Protein AF-A0A2R5GHB7-F1 (afdb_monomer)

Solvent-accessible surface area (backbone atoms only — not comparable to full-atom values): 4695 Å² total; per-residue (Å²): 136,70,80,80,83,90,58,93,49,95,90,39,50,72,42,48,52,51,35,49,49,46,40,69,79,26,74,71,47,45,82,76,50,76,45,49,66,45,47,50,53,37,48,50,43,52,50,53,52,50,51,53,52,51,51,56,50,51,51,52,49,52,52,52,49,50,55,49,50,53,48,55,52,49,56,52,52,62,77,72,109

Sequence (81 aa):
MHPPLDRPHPYCQDVIDALRKCHEDNPYMKFLGSCNEPKAALDQCFRAEKEVMRKANAERARESRRRAEERMARDRAEASA

Mean predicted aligned error: 5.59 Å

Foldseek 3Di:
DADDPPDDDPQCVVLVVVLVVQCVVCVPCVVVCSSVVSVVVRRVSRVVSVVVVVVVVVVVVVVVVVVVVVVVVVVVVVVVD

Secondary structure (DSSP, 8-state):
-PPPTTS--TTTHHHHHHHHHHHHH-TTGGGGTTTHHHHHHHHHHHHHHHHHHHHHHHHHHHHHHHHHHHHHHHHHHHTT-

InterPro domains:
  IPR013892 Cytochrome c oxidase biogenesis protein Cmc1-like [PF08583] (1-69)

Organism: NCBI:txid2315210

Structure (mmCIF, N/CA/C/O backbone):
data_AF-A0A2R5GHB7-F1
#
_entry.id   AF-A0A2R5GHB7-F1
#
loop_
_atom_site.group_PDB
_atom_site.id
_atom_site.type_symbol
_atom_site.label_atom_id
_atom_site.label_alt_id
_atom_site.label_comp_id
_atom_site.label_asym_id
_atom_site.label_entity_id
_atom_site.label_seq_id
_atom_site.pdbx_PDB_ins_code
_atom_site.Cartn_x
_atom_site.Cartn_y
_atom_site.Cartn_z
_atom_site.occupancy
_atom_site.B_iso_or_equiv
_atom_site.auth_seq_id
_atom_site.auth_comp_id
_atom_site.auth_asym_id
_atom_site.auth_atom_id
_atom_site.pdbx_PDB_model_num
ATOM 1 N N . MET A 1 1 ? 1.549 3.216 13.400 1.00 54.19 1 MET A N 1
ATOM 2 C CA . MET A 1 1 ? 1.046 4.299 12.527 1.00 54.19 1 MET A CA 1
ATOM 3 C C . MET A 1 1 ? 0.578 3.630 11.248 1.00 54.19 1 MET A C 1
ATOM 5 O O . MET 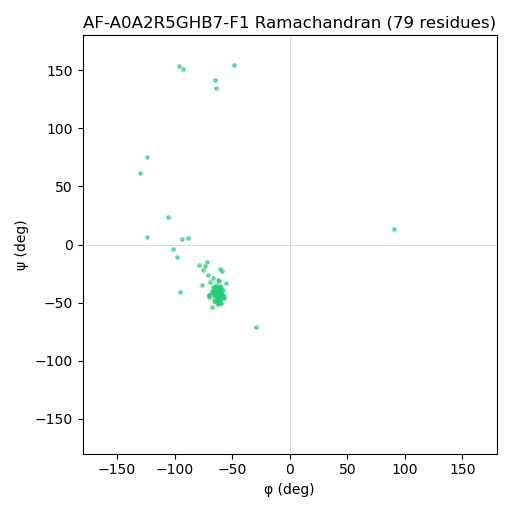A 1 1 ? 1.413 3.011 10.597 1.00 54.19 1 MET A O 1
ATOM 9 N N . HIS A 1 2 ? -0.724 3.667 10.957 1.00 69.19 2 HIS A N 1
ATOM 10 C CA . HIS A 1 2 ? -1.296 3.020 9.774 1.00 69.19 2 HIS A CA 1
ATOM 11 C C . HIS A 1 2 ? -1.360 4.011 8.591 1.00 69.19 2 HIS A C 1
ATOM 13 O O . HIS A 1 2 ? -1.472 5.215 8.827 1.00 69.19 2 HIS A O 1
ATOM 19 N N . PRO A 1 3 ? -1.277 3.540 7.332 1.00 77.69 3 PRO A N 1
ATOM 20 C CA . PRO A 1 3 ? -1.676 4.291 6.141 1.00 77.69 3 PRO A CA 1
ATOM 21 C C . PRO A 1 3 ? -3.064 4.939 6.272 1.00 77.69 3 PRO A C 1
ATOM 23 O O . PRO A 1 3 ? -3.896 4.443 7.036 1.00 77.69 3 PRO A O 1
ATOM 26 N N . PRO A 1 4 ? -3.335 6.032 5.542 1.00 82.56 4 PRO A N 1
ATOM 27 C CA . PRO A 1 4 ? -4.641 6.675 5.578 1.00 82.56 4 PRO A CA 1
ATOM 28 C C . PRO A 1 4 ? -5.718 5.739 4.999 1.00 82.56 4 PRO A C 1
ATOM 30 O O . PRO A 1 4 ? -5.454 4.993 4.061 1.00 82.56 4 PRO A O 1
ATOM 33 N N . LEU A 1 5 ? -6.908 5.755 5.613 1.00 85.00 5 LEU A N 1
ATOM 34 C CA . LEU A 1 5 ? -8.040 4.858 5.311 1.00 85.00 5 LEU A CA 1
ATOM 35 C C . LEU A 1 5 ? -8.971 5.400 4.210 1.00 85.00 5 LEU A C 1
ATOM 37 O O . LEU A 1 5 ? -10.045 4.856 3.978 1.00 85.00 5 LEU A O 1
ATOM 41 N N . ASP A 1 6 ? -8.596 6.516 3.592 1.00 82.25 6 ASP A N 1
ATOM 42 C CA . ASP A 1 6 ? -9.343 7.233 2.553 1.00 82.25 6 ASP A CA 1
ATOM 43 C C . ASP A 1 6 ? -9.288 6.538 1.185 1.00 82.25 6 ASP A C 1
ATOM 45 O O . ASP A 1 6 ? -10.147 6.742 0.328 1.00 82.25 6 ASP A O 1
ATOM 49 N N . ARG A 1 7 ? -8.273 5.700 0.984 1.00 83.31 7 ARG A N 1
ATOM 50 C CA . ARG A 1 7 ? -8.041 4.915 -0.229 1.00 83.31 7 ARG A CA 1
ATOM 51 C C . ARG A 1 7 ? -8.586 3.488 -0.091 1.00 83.31 7 ARG A C 1
ATOM 53 O O . ARG A 1 7 ? -8.630 2.952 1.014 1.00 83.31 7 ARG A O 1
ATOM 60 N N . PRO A 1 8 ? -8.942 2.827 -1.208 1.00 84.06 8 PRO A N 1
ATOM 61 C CA . PRO A 1 8 ? -9.391 1.443 -1.166 1.00 84.06 8 PRO A CA 1
ATOM 62 C C . PRO A 1 8 ? -8.276 0.509 -0.682 1.00 84.06 8 PRO A C 1
ATOM 64 O O . PRO A 1 8 ? -7.142 0.570 -1.171 1.00 84.06 8 PRO A O 1
ATOM 67 N N . HIS A 1 9 ? -8.637 -0.387 0.233 1.00 87.88 9 HIS A N 1
ATOM 68 C CA . HIS A 1 9 ? -7.773 -1.422 0.796 1.00 87.88 9 HIS A CA 1
ATOM 69 C C . HIS A 1 9 ? -8.417 -2.800 0.596 1.00 87.88 9 HIS A C 1
ATOM 71 O O . HIS A 1 9 ? -8.982 -3.363 1.537 1.00 87.88 9 HIS A O 1
ATOM 77 N N . PRO A 1 10 ? -8.380 -3.349 -0.633 1.00 83.94 10 PRO A N 1
ATOM 78 C CA . PRO A 1 10 ? -9.148 -4.539 -1.002 1.00 83.94 10 PRO A CA 1
ATOM 79 C C . PRO A 1 10 ? -8.835 -5.778 -0.152 1.00 83.94 10 PRO A C 1
ATOM 81 O O . PRO A 1 10 ? -9.673 -6.666 -0.062 1.00 83.94 10 PRO A O 1
ATOM 84 N N . TYR A 1 11 ? -7.659 -5.841 0.481 1.00 86.81 11 TYR A N 1
ATOM 85 C CA . TYR A 1 11 ? -7.252 -6.970 1.327 1.00 86.81 11 TYR A CA 1
ATOM 86 C C . TYR A 1 11 ? -7.460 -6.737 2.827 1.00 86.81 11 TYR A C 1
ATOM 88 O O . TYR A 1 11 ? -7.306 -7.670 3.608 1.00 86.81 11 TYR A O 1
ATOM 96 N N . CYS A 1 12 ? -7.763 -5.504 3.239 1.00 92.88 12 CYS A N 1
ATOM 97 C CA . CYS A 1 12 ? -7.818 -5.120 4.651 1.00 92.88 12 CYS A CA 1
ATOM 98 C C . CYS A 1 12 ? -9.159 -4.515 5.069 1.00 92.88 12 CYS A C 1
ATOM 100 O O . CYS A 1 12 ? -9.269 -4.051 6.203 1.00 92.88 12 CYS A O 1
ATOM 102 N N . GLN A 1 13 ? -10.167 -4.522 4.191 1.00 91.44 13 GLN A N 1
ATOM 103 C CA . GLN A 1 13 ? -11.459 -3.889 4.452 1.00 91.44 13 GLN A CA 1
ATOM 104 C C . GLN A 1 13 ? -12.131 -4.437 5.718 1.00 91.44 13 GLN A C 1
ATOM 106 O O . GLN A 1 13 ? -12.518 -3.654 6.580 1.00 91.44 13 GLN A O 1
ATOM 111 N N . ASP A 1 14 ? -12.133 -5.757 5.906 1.00 90.88 14 ASP A N 1
ATOM 112 C CA . ASP A 1 14 ? -12.731 -6.393 7.089 1.00 90.88 14 ASP A CA 1
ATOM 113 C C . ASP A 1 14 ? -12.074 -5.927 8.403 1.00 90.88 14 ASP A C 1
ATOM 115 O O . ASP A 1 14 ? -12.735 -5.712 9.420 1.00 90.88 14 ASP A O 1
ATOM 119 N N . VAL A 1 15 ? -10.752 -5.721 8.386 1.00 92.31 15 VAL A N 1
ATOM 120 C CA . VAL A 1 15 ? -9.978 -5.279 9.558 1.00 92.31 15 VAL A CA 1
ATOM 121 C C . VAL A 1 15 ? -10.187 -3.787 9.828 1.00 92.31 15 VAL A C 1
ATOM 123 O O . VAL A 1 15 ? -10.229 -3.354 10.982 1.00 92.31 15 VAL A O 1
ATOM 126 N N . ILE A 1 16 ? -10.346 -2.992 8.766 1.00 91.94 16 ILE A N 1
ATOM 127 C CA . ILE A 1 16 ? -10.725 -1.580 8.864 1.00 91.94 16 ILE A CA 1
ATOM 128 C C . ILE A 1 16 ? -12.103 -1.465 9.513 1.00 91.94 16 ILE A C 1
ATOM 130 O O . ILE A 1 16 ? -12.263 -0.687 10.454 1.00 91.94 16 ILE A O 1
ATOM 134 N N . ASP A 1 17 ? -13.070 -2.258 9.059 1.00 91.75 17 ASP A N 1
ATOM 135 C CA . ASP A 1 17 ? -14.437 -2.236 9.573 1.00 91.75 17 ASP A CA 1
ATOM 136 C C . ASP A 1 17 ? -14.486 -2.672 11.045 1.00 91.75 17 ASP A C 1
ATOM 138 O O . ASP A 1 17 ? -15.166 -2.039 11.854 1.00 91.75 17 ASP A O 1
ATOM 142 N N . ALA A 1 18 ? -13.674 -3.659 11.444 1.00 91.12 18 ALA A N 1
ATOM 143 C CA . ALA A 1 18 ? -13.515 -4.046 12.847 1.00 91.12 18 ALA A CA 1
ATOM 144 C C . ALA A 1 18 ? -12.969 -2.902 13.725 1.00 91.12 18 ALA A C 1
ATOM 146 O O . ALA A 1 18 ? -13.473 -2.658 14.826 1.00 91.12 18 ALA A O 1
ATOM 147 N N . LEU A 1 19 ? -11.962 -2.162 13.244 1.00 91.31 19 LEU A N 1
ATOM 148 C CA . LEU A 1 19 ? -11.429 -1.009 13.974 1.00 91.31 19 LEU A CA 1
ATOM 149 C C . LEU A 1 19 ? -12.447 0.138 14.048 1.00 91.31 19 LEU A C 1
ATOM 151 O O . LEU A 1 19 ? -12.587 0.765 15.100 1.00 91.31 19 LEU A O 1
ATOM 155 N N . ARG A 1 20 ? -13.170 0.402 12.952 1.00 90.75 20 ARG A N 1
ATOM 156 C CA . ARG A 1 20 ? -14.231 1.419 12.906 1.00 90.75 20 ARG A CA 1
ATOM 157 C C . ARG A 1 20 ? -15.331 1.103 13.906 1.00 90.75 20 ARG A C 1
ATOM 159 O O . ARG A 1 20 ? -15.653 1.966 14.715 1.00 90.75 20 ARG A O 1
ATOM 166 N N . LYS A 1 21 ? -15.799 -0.145 13.929 1.00 92.25 21 LYS A N 1
ATOM 167 C CA . LYS A 1 21 ? -16.780 -0.621 14.903 1.00 92.25 21 LYS A CA 1
ATOM 168 C C . LYS A 1 21 ? -16.292 -0.427 16.339 1.00 92.25 21 LYS A C 1
ATOM 170 O O . LYS A 1 21 ? -17.008 0.139 17.152 1.00 92.25 21 LYS A O 1
ATOM 175 N N . CYS A 1 22 ? -15.038 -0.782 16.638 1.00 91.50 22 CYS A N 1
ATOM 176 C CA . CYS A 1 22 ? -14.476 -0.545 17.971 1.00 91.50 22 CYS A CA 1
ATOM 177 C C . CYS A 1 22 ? -14.496 0.943 18.357 1.00 91.50 22 CYS A C 1
ATOM 179 O O . CYS A 1 22 ? -14.844 1.279 19.487 1.00 91.50 22 CYS A O 1
ATOM 181 N N . HIS A 1 23 ? -14.152 1.842 17.429 1.00 91.12 23 HIS A N 1
ATOM 182 C CA . HIS A 1 23 ? -14.190 3.288 17.663 1.00 91.12 23 HIS A CA 1
ATOM 183 C C . HIS A 1 23 ? -15.609 3.861 17.796 1.00 91.12 23 HIS A C 1
ATOM 185 O O . HIS A 1 23 ? -15.776 4.840 18.526 1.00 91.12 23 HIS A O 1
ATOM 191 N N . GLU A 1 24 ? -16.588 3.293 17.091 1.00 92.19 24 GLU A N 1
ATOM 192 C CA . GLU A 1 24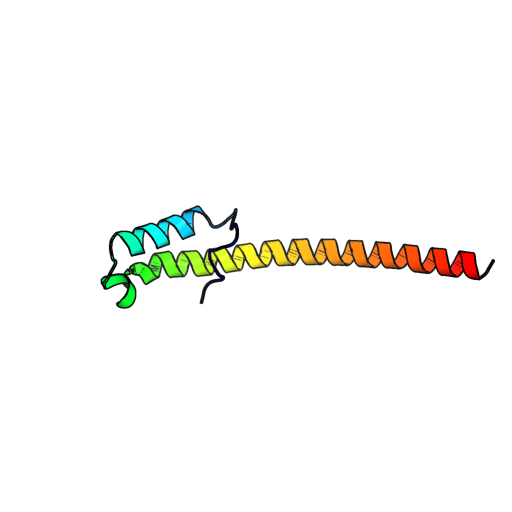 ? -18.009 3.655 17.176 1.00 92.19 24 GLU A CA 1
ATOM 193 C C . GLU A 1 24 ? -18.610 3.214 18.517 1.00 92.19 24 GLU A C 1
ATOM 195 O O . GLU A 1 24 ? -19.257 4.018 19.184 1.00 92.19 24 GLU A O 1
ATOM 200 N N . ASP A 1 25 ? -18.298 1.994 18.962 1.00 92.06 25 ASP A N 1
ATOM 201 C CA . ASP A 1 25 ? -18.747 1.446 20.248 1.00 92.06 25 ASP A CA 1
ATOM 202 C C . ASP A 1 25 ? -18.051 2.128 21.446 1.00 92.06 25 ASP A C 1
ATOM 204 O O . ASP A 1 25 ? -18.592 2.186 22.549 1.00 92.06 25 ASP A O 1
ATOM 208 N N . ASN A 1 26 ? -16.838 2.663 21.244 1.00 88.94 26 ASN A N 1
ATOM 209 C CA . ASN A 1 26 ? -15.976 3.196 22.307 1.00 88.94 26 ASN A CA 1
ATOM 210 C C . ASN A 1 26 ? -15.437 4.610 22.003 1.00 88.94 26 ASN A C 1
ATOM 212 O O . ASN A 1 26 ? -14.217 4.818 21.960 1.00 88.94 26 ASN A O 1
ATOM 216 N N . PRO A 1 27 ? -16.298 5.629 21.838 1.00 86.06 27 PRO A N 1
ATOM 217 C CA . PRO A 1 27 ? -15.888 6.951 21.363 1.00 86.06 27 PRO A CA 1
ATOM 218 C C . PRO A 1 27 ? -14.902 7.671 22.296 1.00 86.06 27 PRO A C 1
ATOM 220 O O . PRO A 1 27 ? -14.054 8.420 21.811 1.00 86.06 27 PRO A O 1
ATOM 223 N N . TYR A 1 28 ? -14.975 7.422 23.609 1.00 85.62 28 TYR A N 1
ATOM 224 C CA . TYR A 1 28 ? -14.056 7.987 24.606 1.00 85.62 28 TYR A CA 1
ATOM 225 C C . TYR A 1 28 ? -12.897 7.035 24.945 1.00 85.62 28 TYR A C 1
ATOM 227 O O . TYR A 1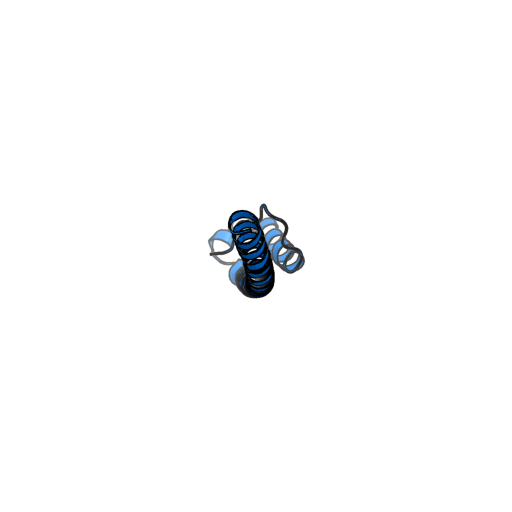 28 ? -11.746 7.464 25.021 1.00 85.62 28 TYR A O 1
ATOM 235 N N . MET A 1 29 ? -13.174 5.732 25.081 1.00 83.50 29 MET A N 1
ATOM 236 C CA . MET A 1 29 ? -12.171 4.731 25.481 1.00 83.50 29 MET A CA 1
ATOM 237 C C . MET A 1 29 ? -11.164 4.402 24.370 1.00 83.50 29 MET A C 1
ATOM 239 O O . MET A 1 29 ? -10.059 3.946 24.671 1.00 83.50 29 MET A O 1
ATOM 243 N N . LYS A 1 30 ? -11.471 4.720 23.101 1.00 78.00 30 LYS A N 1
ATOM 244 C CA . LYS A 1 30 ? -10.515 4.579 21.989 1.00 78.00 30 LYS A CA 1
ATOM 245 C C . LYS A 1 30 ? -9.200 5.323 22.234 1.00 78.00 30 LYS A C 1
ATOM 247 O O . LYS A 1 30 ? -8.146 4.843 21.828 1.00 78.00 30 LYS A O 1
ATOM 252 N N . PHE A 1 31 ? -9.241 6.458 22.938 1.00 79.94 31 PHE A N 1
ATOM 253 C CA . PHE A 1 31 ? -8.049 7.241 23.281 1.00 79.94 31 PHE A CA 1
ATOM 254 C C . PHE A 1 31 ? -7.264 6.658 24.464 1.00 79.94 31 PHE A C 1
ATOM 256 O O . PHE A 1 31 ? -6.091 6.975 24.629 1.00 79.94 31 PHE A O 1
ATOM 263 N N . LEU A 1 32 ? -7.889 5.780 25.253 1.00 83.56 32 LEU A N 1
ATOM 264 C CA . LEU A 1 32 ? -7.269 5.061 26.370 1.00 83.56 32 LEU A CA 1
ATOM 265 C C . LEU A 1 32 ? -6.730 3.680 25.957 1.00 83.56 32 LEU A C 1
ATOM 267 O O . LEU A 1 32 ? -6.247 2.931 26.801 1.00 83.56 32 LEU A O 1
ATOM 271 N N . GLY A 1 33 ? -6.788 3.339 24.663 1.00 83.50 33 GLY A N 1
ATOM 272 C CA . GLY A 1 33 ? -6.203 2.112 24.119 1.00 83.50 33 GLY A CA 1
ATOM 273 C C . GLY A 1 33 ? -7.133 0.896 24.090 1.00 83.50 33 GLY A C 1
ATOM 274 O O . GLY A 1 33 ? -6.660 -0.207 23.823 1.00 83.50 33 GLY A O 1
ATOM 275 N N . SER A 1 34 ? -8.448 1.063 24.292 1.00 85.75 34 SER A N 1
ATOM 276 C CA . SER A 1 34 ? -9.414 -0.052 24.234 1.00 85.75 34 SER A CA 1
ATOM 277 C C . SER A 1 34 ? -9.456 -0.763 22.873 1.00 85.75 34 SER A C 1
ATOM 279 O O . SER A 1 34 ? -9.860 -1.916 22.790 1.00 85.75 34 SER A O 1
ATOM 281 N N . CYS A 1 35 ? -9.005 -0.093 21.809 1.00 89.38 35 CYS A N 1
ATOM 282 C CA . CYS A 1 35 ? -8.981 -0.614 20.441 1.00 89.38 35 CYS A CA 1
ATOM 283 C C . CYS A 1 35 ? -7.567 -0.998 19.958 1.00 89.38 35 CYS A C 1
ATOM 285 O O . CYS A 1 35 ? -7.309 -1.027 18.756 1.00 89.38 35 CYS A O 1
ATOM 287 N N . ASN A 1 36 ? -6.627 -1.291 20.866 1.00 89.62 36 ASN A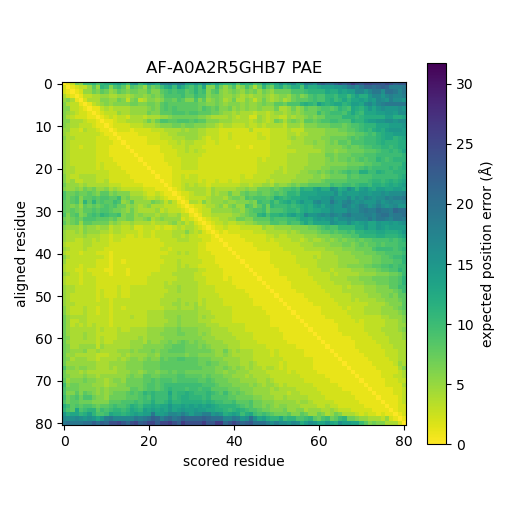 N 1
ATOM 288 C CA . ASN A 1 36 ? -5.244 -1.628 20.499 1.00 89.62 36 ASN A CA 1
ATOM 289 C C . ASN A 1 36 ? -5.112 -2.944 19.720 1.00 89.62 36 ASN A C 1
ATOM 291 O O . ASN A 1 36 ? -4.288 -3.032 18.812 1.00 89.62 36 ASN A O 1
ATOM 295 N N . GLU A 1 37 ? -5.920 -3.950 20.041 1.00 89.69 37 GLU A N 1
ATOM 296 C CA . GLU A 1 37 ? -5.902 -5.245 19.354 1.00 89.69 37 GLU A CA 1
ATOM 297 C C . GLU A 1 37 ? -6.379 -5.154 17.890 1.00 89.69 37 GLU A C 1
ATOM 299 O O . GLU A 1 37 ? -5.592 -5.492 16.998 1.00 89.69 37 GLU A O 1
ATOM 304 N N . PRO A 1 38 ? -7.575 -4.601 17.580 1.00 89.62 38 PRO A N 1
ATOM 305 C CA . PRO A 1 38 ? -7.983 -4.397 16.188 1.00 89.62 38 PRO A CA 1
ATOM 306 C C . PRO A 1 38 ? -7.032 -3.445 15.454 1.00 89.62 38 PRO A C 1
ATOM 308 O O . PRO A 1 38 ? -6.757 -3.616 14.266 1.00 89.62 38 PRO A O 1
ATOM 311 N N . LYS A 1 39 ? -6.441 -2.479 16.166 1.00 89.50 39 LYS A N 1
ATOM 312 C CA . LYS A 1 39 ? -5.406 -1.613 15.606 1.00 89.50 39 LYS A CA 1
ATOM 313 C C . LYS A 1 39 ? -4.142 -2.392 15.212 1.00 89.50 39 LYS A C 1
ATOM 315 O O . LYS A 1 39 ? -3.561 -2.108 14.163 1.00 89.50 39 LYS A O 1
ATOM 320 N N . ALA A 1 40 ? -3.691 -3.336 16.035 1.0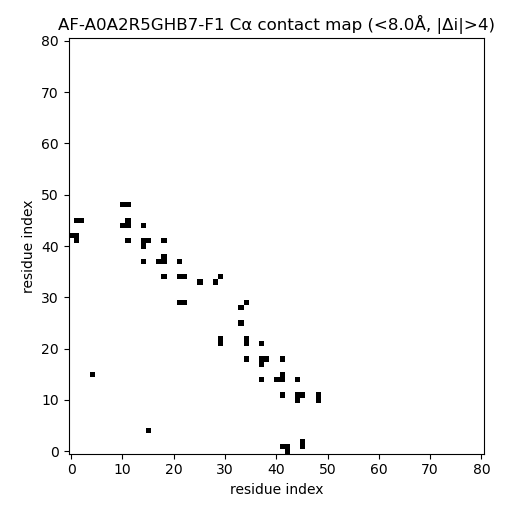0 91.44 40 ALA A N 1
ATOM 321 C CA . ALA A 1 40 ? -2.522 -4.160 15.742 1.00 91.44 40 ALA A CA 1
ATOM 322 C C . ALA A 1 40 ? -2.774 -5.075 14.536 1.00 91.44 40 ALA A C 1
ATOM 324 O O . ALA A 1 40 ? -1.901 -5.194 13.673 1.00 91.44 40 ALA A O 1
ATOM 325 N N . ALA A 1 41 ? -3.975 -5.651 14.434 1.00 92.25 41 ALA A N 1
ATOM 326 C CA . ALA A 1 41 ? -4.396 -6.421 13.267 1.00 92.25 41 ALA A CA 1
ATOM 327 C C . ALA A 1 41 ? -4.372 -5.565 11.988 1.00 92.25 41 ALA A C 1
ATOM 329 O O . ALA A 1 41 ? -3.845 -5.993 10.959 1.00 92.25 41 ALA A O 1
ATOM 330 N N . LEU A 1 42 ? -4.856 -4.321 12.064 1.00 93.00 42 LEU A N 1
ATOM 331 C CA . LEU A 1 42 ? -4.832 -3.389 10.937 1.00 93.00 42 LEU A CA 1
ATOM 332 C C . LEU A 1 42 ? -3.400 -3.069 10.487 1.00 93.00 42 LEU A C 1
ATOM 334 O O . LEU A 1 42 ? -3.087 -3.125 9.296 1.00 93.00 42 LEU A O 1
ATOM 338 N N . ASP A 1 43 ? -2.514 -2.769 11.441 1.00 92.56 43 ASP A N 1
ATOM 339 C CA . ASP A 1 43 ? -1.106 -2.480 11.158 1.00 92.56 43 ASP A CA 1
ATOM 340 C C . ASP A 1 43 ? -0.408 -3.690 10.493 1.00 92.56 43 ASP A C 1
ATOM 342 O O . ASP A 1 43 ? 0.437 -3.503 9.614 1.00 92.56 43 ASP A O 1
ATOM 346 N N . GLN A 1 44 ? -0.758 -4.927 10.867 1.00 93.12 44 GLN A N 1
ATOM 347 C CA . GLN A 1 44 ? -0.237 -6.145 10.232 1.00 93.12 44 GLN A CA 1
ATOM 348 C C . GLN A 1 44 ? -0.781 -6.333 8.814 1.00 93.12 44 GLN A C 1
ATOM 350 O O . GLN A 1 44 ? -0.002 -6.584 7.890 1.00 93.12 44 GLN A O 1
ATOM 355 N N . CYS A 1 45 ? -2.087 -6.142 8.620 1.00 94.06 45 CYS A N 1
ATOM 356 C CA . CYS A 1 45 ? -2.708 -6.277 7.308 1.00 94.06 45 CYS A CA 1
ATOM 357 C C . CYS A 1 45 ? -2.096 -5.300 6.295 1.00 94.06 45 CYS A C 1
ATOM 359 O O . CYS A 1 45 ? -1.685 -5.693 5.204 1.00 94.06 45 CYS A O 1
ATOM 361 N N . PHE A 1 46 ? -1.908 -4.038 6.687 1.00 92.88 46 PHE A N 1
ATOM 362 C CA . PHE A 1 46 ? -1.293 -3.041 5.813 1.00 92.88 46 PHE A CA 1
ATOM 363 C C . PHE A 1 46 ? 0.173 -3.305 5.493 1.00 92.88 46 PHE A C 1
ATOM 365 O O . PHE A 1 46 ? 0.640 -2.928 4.415 1.00 92.88 46 PHE A O 1
ATOM 372 N N . ARG A 1 47 ? 0.917 -3.964 6.386 1.00 92.56 47 ARG A N 1
ATOM 373 C CA . ARG A 1 47 ? 2.273 -4.421 6.058 1.00 92.56 47 ARG A CA 1
ATOM 374 C C . ARG A 1 47 ? 2.227 -5.473 4.957 1.00 92.56 47 ARG A C 1
ATOM 376 O O . ARG A 1 47 ? 2.930 -5.307 3.963 1.00 92.56 47 ARG A O 1
ATOM 383 N N . ALA A 1 48 ? 1.362 -6.476 5.090 1.00 93.25 48 ALA A N 1
ATOM 384 C CA . ALA A 1 48 ? 1.204 -7.523 4.085 1.00 93.25 48 ALA A CA 1
ATOM 385 C C . ALA A 1 48 ? 0.735 -6.955 2.733 1.00 93.25 48 ALA A C 1
ATOM 387 O O . ALA A 1 48 ? 1.343 -7.228 1.696 1.00 93.25 48 ALA A O 1
ATOM 388 N N . GLU A 1 49 ? -0.279 -6.085 2.735 1.00 92.81 49 GLU A N 1
ATOM 389 C CA . GLU A 1 49 ? -0.774 -5.434 1.518 1.00 92.81 49 GLU A CA 1
ATOM 390 C C . GLU A 1 49 ? 0.328 -4.612 0.835 1.00 92.81 49 GLU A C 1
ATOM 392 O O . GLU A 1 49 ? 0.539 -4.711 -0.378 1.00 92.81 49 GLU A O 1
ATOM 397 N N . LYS A 1 50 ? 1.100 -3.843 1.613 1.00 91.94 50 LYS A N 1
ATOM 398 C CA . LYS A 1 50 ? 2.231 -3.071 1.089 1.00 91.94 50 LYS A CA 1
ATOM 399 C C . LYS A 1 50 ? 3.281 -3.972 0.445 1.00 91.94 50 LYS A C 1
ATOM 401 O O . LYS A 1 50 ? 3.841 -3.600 -0.586 1.00 91.94 50 LYS A O 1
ATOM 406 N N . GLU A 1 51 ? 3.567 -5.134 1.022 1.00 93.81 51 GLU A N 1
ATOM 407 C CA . GLU A 1 51 ? 4.524 -6.080 0.449 1.00 93.81 51 GLU A CA 1
ATOM 408 C C . GLU A 1 51 ? 4.045 -6.668 -0.878 1.00 93.81 51 GLU A C 1
ATOM 410 O O . GLU A 1 51 ? 4.835 -6.728 -1.826 1.00 93.81 51 GLU A O 1
ATOM 415 N N . VAL A 1 52 ? 2.766 -7.035 -0.978 1.00 93.25 52 VAL A N 1
ATOM 416 C CA . VAL A 1 52 ? 2.154 -7.518 -2.225 1.00 93.25 52 VAL A CA 1
ATOM 417 C C . VAL A 1 52 ? 2.231 -6.444 -3.309 1.00 93.25 52 VAL A C 1
ATOM 419 O O . VAL A 1 52 ? 2.759 -6.687 -4.396 1.00 93.25 52 VAL A O 1
ATOM 422 N N . MET A 1 53 ? 1.802 -5.221 -2.992 1.00 91.00 53 MET A N 1
ATOM 423 C CA . MET A 1 53 ? 1.833 -4.103 -3.939 1.00 91.00 53 MET A CA 1
ATOM 424 C C . MET A 1 53 ? 3.261 -3.742 -4.355 1.00 91.00 53 MET A C 1
ATOM 426 O O .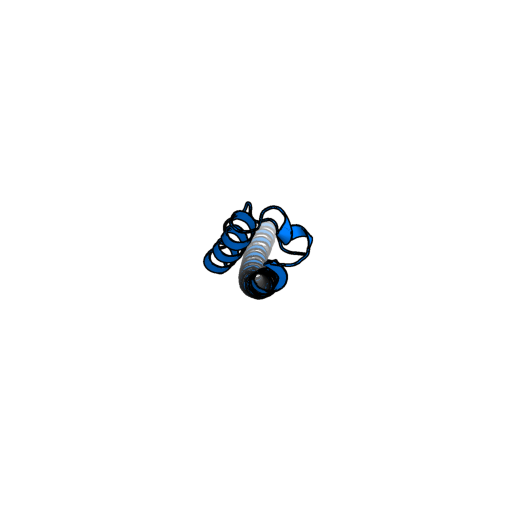 MET A 1 53 ? 3.515 -3.446 -5.521 1.00 91.00 53 MET A O 1
ATOM 430 N N . ARG A 1 54 ? 4.226 -3.806 -3.429 1.00 94.38 54 ARG A N 1
ATOM 431 C CA . ARG A 1 54 ? 5.643 -3.568 -3.733 1.00 94.38 54 ARG A CA 1
ATOM 43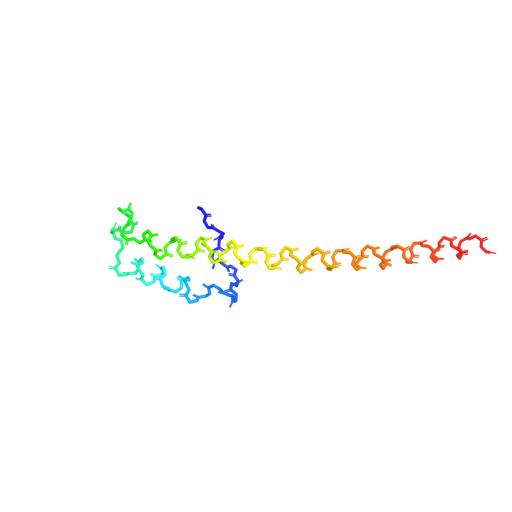2 C C . ARG A 1 54 ? 6.179 -4.586 -4.737 1.00 94.38 54 ARG A C 1
ATOM 434 O O . ARG A 1 54 ? 6.902 -4.185 -5.646 1.00 94.38 54 ARG A O 1
ATOM 441 N N . LYS A 1 55 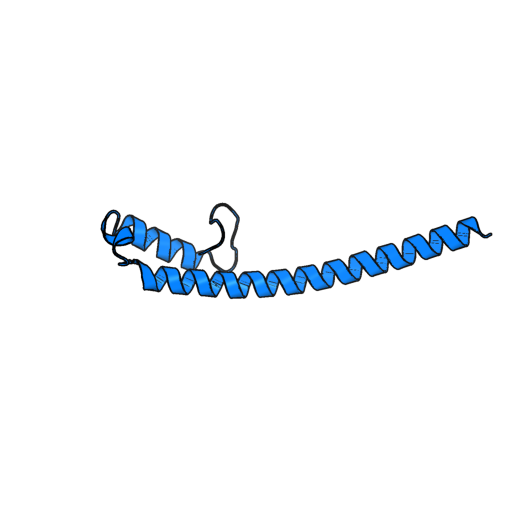? 5.833 -5.870 -4.593 1.00 95.88 55 LYS A N 1
ATOM 442 C CA . LYS A 1 55 ? 6.230 -6.920 -5.546 1.00 95.88 55 LYS A CA 1
ATOM 443 C C . LYS A 1 55 ? 5.629 -6.657 -6.928 1.00 95.88 55 LYS A C 1
ATOM 445 O O . LYS A 1 55 ? 6.383 -6.558 -7.891 1.00 95.88 55 LYS A O 1
ATOM 450 N N . ALA A 1 56 ? 4.320 -6.414 -7.004 1.00 95.19 56 ALA A N 1
ATOM 451 C CA . ALA A 1 56 ? 3.640 -6.117 -8.266 1.00 95.19 56 ALA A CA 1
ATOM 452 C C . ALA A 1 56 ? 4.214 -4.869 -8.966 1.00 95.19 56 ALA A C 1
ATOM 454 O O . ALA A 1 56 ? 4.459 -4.872 -10.172 1.00 95.19 56 ALA A O 1
ATOM 455 N N . ASN A 1 57 ? 4.495 -3.804 -8.210 1.00 95.56 57 ASN A N 1
ATOM 456 C CA . ASN A 1 57 ? 5.107 -2.591 -8.753 1.00 95.56 57 ASN A CA 1
ATOM 457 C C . ASN A 1 57 ? 6.541 -2.830 -9.234 1.00 95.56 57 ASN A C 1
ATOM 459 O O . ASN A 1 57 ? 6.940 -2.263 -10.248 1.00 95.56 57 ASN A O 1
ATOM 463 N N . ALA A 1 58 ? 7.314 -3.671 -8.539 1.00 97.56 58 ALA A N 1
ATOM 464 C CA . ALA A 1 58 ? 8.661 -4.026 -8.967 1.00 97.56 58 ALA A CA 1
ATOM 465 C C . ALA A 1 58 ? 8.650 -4.790 -10.300 1.00 97.56 58 ALA A C 1
ATOM 467 O O . ALA A 1 58 ? 9.480 -4.505 -11.162 1.00 97.56 58 ALA A O 1
ATOM 468 N N . GLU A 1 59 ? 7.708 -5.712 -10.501 1.00 97.44 59 GLU A N 1
ATOM 469 C CA . GLU A 1 59 ? 7.555 -6.428 -11.774 1.00 97.44 59 GLU A CA 1
ATOM 470 C C . GLU A 1 59 ? 7.142 -5.490 -12.910 1.00 97.44 59 GLU A C 1
ATOM 472 O O . GLU A 1 59 ? 7.820 -5.434 -13.937 1.00 97.44 59 GLU A O 1
ATOM 477 N N . ARG A 1 60 ? 6.121 -4.653 -12.689 1.00 97.62 60 ARG A N 1
ATOM 478 C CA . ARG A 1 60 ? 5.694 -3.635 -13.665 1.00 97.62 60 ARG A CA 1
ATOM 479 C C . ARG A 1 60 ? 6.818 -2.663 -14.019 1.00 97.62 60 ARG A C 1
ATOM 481 O O . ARG A 1 60 ? 6.972 -2.283 -15.177 1.00 97.62 60 ARG A O 1
ATOM 488 N N . ALA A 1 61 ? 7.627 -2.263 -13.038 1.00 97.56 61 ALA A N 1
ATOM 489 C CA . ALA A 1 61 ? 8.769 -1.388 -13.268 1.00 97.56 61 ALA A CA 1
ATOM 490 C C . ALA A 1 61 ? 9.850 -2.068 -14.120 1.00 97.56 61 ALA A C 1
ATOM 492 O O . ALA A 1 61 ? 10.408 -1.420 -15.002 1.00 97.56 61 ALA A O 1
ATOM 493 N N . ARG A 1 62 ? 10.139 -3.357 -13.892 1.00 97.44 62 ARG A N 1
ATOM 494 C CA . ARG A 1 62 ? 11.084 -4.132 -14.718 1.00 97.44 62 ARG A CA 1
ATOM 495 C C . ARG A 1 62 ? 10.597 -4.242 -16.158 1.00 97.44 62 ARG A C 1
ATOM 497 O O . ARG A 1 62 ? 11.370 -3.995 -17.077 1.00 97.44 62 ARG A O 1
ATOM 504 N N . GLU A 1 63 ? 9.320 -4.552 -16.350 1.00 97.56 63 GLU A N 1
ATOM 505 C CA . GLU A 1 63 ? 8.722 -4.639 -17.681 1.00 97.56 63 GLU A CA 1
ATOM 506 C C . GLU A 1 63 ? 8.740 -3.285 -18.403 1.00 97.56 63 GLU A C 1
ATOM 508 O O . GLU A 1 63 ? 9.157 -3.199 -19.556 1.00 97.56 63 GLU A O 1
ATOM 513 N N . SER A 1 64 ? 8.345 -2.210 -17.717 1.00 97.06 64 SER A N 1
ATOM 514 C CA . SER A 1 64 ? 8.372 -0.858 -18.280 1.00 97.06 64 SER A CA 1
ATOM 515 C C . SER A 1 64 ? 9.789 -0.434 -18.680 1.00 97.06 64 SER A C 1
ATOM 517 O O . SER A 1 64 ? 9.982 0.088 -19.780 1.00 97.06 64 SER A O 1
ATOM 519 N N . ARG A 1 65 ? 10.789 -0.729 -17.831 1.00 97.44 65 ARG A N 1
ATOM 520 C CA . ARG A 1 65 ? 12.210 -0.492 -18.128 1.00 97.44 65 ARG A CA 1
A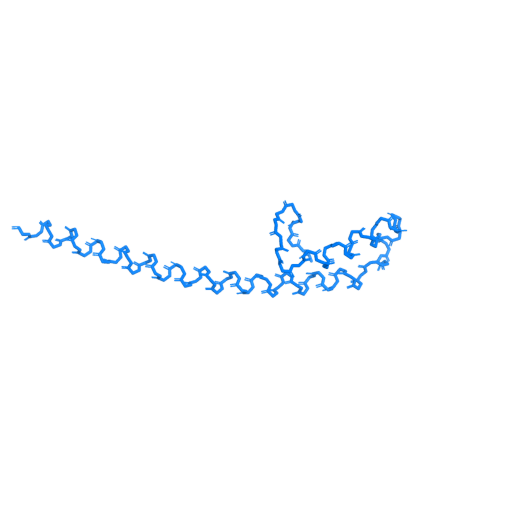TOM 521 C C . ARG A 1 65 ? 12.657 -1.252 -19.365 1.00 97.44 65 ARG A C 1
ATOM 523 O O . ARG A 1 65 ? 13.164 -0.614 -20.271 1.00 97.44 65 ARG A O 1
ATOM 530 N N . ARG A 1 66 ? 12.375 -2.554 -19.453 1.00 97.56 66 ARG A N 1
ATOM 531 C CA . ARG A 1 66 ? 12.714 -3.365 -20.630 1.00 97.56 66 ARG A CA 1
ATOM 532 C C . ARG A 1 66 ? 12.087 -2.806 -21.909 1.00 97.56 66 ARG A C 1
ATOM 534 O O . ARG A 1 66 ? 12.767 -2.650 -22.915 1.00 97.56 66 ARG A O 1
ATOM 541 N N . ARG A 1 67 ? 10.799 -2.452 -21.867 1.00 97.38 67 ARG A N 1
ATOM 542 C CA . ARG A 1 67 ? 10.097 -1.870 -23.021 1.00 97.38 67 ARG A CA 1
ATOM 543 C C . ARG A 1 67 ? 10.682 -0.509 -23.426 1.00 97.38 67 ARG A C 1
ATOM 545 O O . ARG A 1 67 ? 10.672 -0.168 -24.604 1.00 97.38 67 ARG A O 1
ATOM 552 N N . ALA A 1 68 ? 11.139 0.299 -22.466 1.00 97.44 68 ALA A N 1
ATOM 553 C CA . ALA A 1 68 ? 11.838 1.556 -22.744 1.00 97.44 68 ALA A CA 1
ATOM 554 C C . ALA A 1 68 ? 13.237 1.297 -23.332 1.00 97.44 68 ALA A C 1
ATOM 556 O O . ALA A 1 68 ? 13.577 1.909 -24.336 1.00 97.44 68 ALA A O 1
ATOM 557 N N . GLU A 1 69 ? 13.954 0.332 -22.748 1.00 97.38 69 GLU A N 1
ATOM 558 C CA . GLU A 1 69 ? 15.100 -0.436 -23.260 1.00 97.38 69 GLU A CA 1
ATOM 559 C C . GLU A 1 69 ? 15.061 -0.600 -24.786 1.00 97.38 69 GLU A C 1
ATOM 561 O O . GLU A 1 69 ? 15.795 0.009 -25.567 1.00 97.38 69 GLU A O 1
ATOM 566 N N . GLU A 1 70 ? 14.103 -1.432 -25.187 1.00 97.44 70 GLU A N 1
ATOM 567 C CA . GLU A 1 70 ? 13.858 -1.869 -26.558 1.00 97.44 70 GLU A CA 1
ATOM 568 C C . GLU A 1 70 ? 13.465 -0.704 -27.479 1.00 97.44 70 GLU A C 1
ATOM 570 O O . GLU A 1 70 ? 13.949 -0.635 -28.607 1.00 97.44 70 GLU A O 1
ATOM 575 N N . ARG A 1 71 ? 12.630 0.237 -27.008 1.00 97.31 71 ARG A N 1
ATOM 576 C CA . ARG A 1 71 ? 12.271 1.438 -27.785 1.00 97.31 71 ARG A CA 1
ATOM 577 C C . ARG A 1 71 ? 13.490 2.303 -28.082 1.00 97.31 71 ARG A C 1
ATOM 579 O O . ARG A 1 71 ? 13.753 2.579 -29.243 1.00 97.31 71 ARG A O 1
ATOM 586 N N . MET A 1 72 ? 14.276 2.646 -27.062 1.00 96.81 72 MET A N 1
ATOM 587 C CA . MET A 1 72 ? 15.470 3.478 -27.240 1.00 96.81 72 MET A CA 1
ATOM 588 C C . MET A 1 72 ? 16.505 2.811 -28.154 1.00 96.81 72 MET A C 1
ATOM 590 O O . MET A 1 72 ? 17.156 3.490 -28.944 1.00 96.81 72 MET A O 1
ATOM 594 N N . ALA A 1 73 ? 16.657 1.485 -28.073 1.00 96.62 73 ALA A N 1
ATOM 595 C CA . ALA A 1 73 ? 17.541 0.743 -28.967 1.00 96.62 73 ALA A CA 1
ATOM 596 C C . ALA A 1 73 ? 17.064 0.786 -30.430 1.00 96.62 73 ALA A C 1
ATOM 598 O O . ALA A 1 73 ? 17.888 0.988 -31.322 1.00 96.62 73 ALA A O 1
ATOM 599 N N . ARG A 1 74 ? 15.753 0.632 -30.674 1.00 96.31 74 ARG A N 1
ATOM 600 C CA . ARG A 1 74 ? 15.161 0.756 -32.017 1.00 96.31 74 ARG A CA 1
ATOM 601 C C . ARG A 1 74 ? 15.350 2.159 -32.584 1.00 96.31 74 ARG A C 1
ATOM 603 O O . ARG A 1 74 ? 15.889 2.280 -33.677 1.00 96.31 74 ARG A O 1
ATOM 610 N N . ASP A 1 75 ? 15.011 3.188 -31.812 1.00 96.50 75 ASP A N 1
ATOM 611 C CA . ASP A 1 75 ? 15.134 4.586 -32.240 1.00 96.50 75 ASP A CA 1
ATOM 612 C C . ASP A 1 75 ? 16.597 4.934 -32.575 1.00 96.50 75 ASP A C 1
ATOM 614 O O . ASP A 1 75 ? 16.884 5.611 -33.561 1.00 96.50 75 ASP A O 1
ATOM 618 N N . ARG A 1 76 ? 17.556 4.421 -31.788 1.00 95.56 76 ARG A N 1
ATOM 619 C CA . ARG A 1 76 ? 18.990 4.604 -32.051 1.00 95.56 76 ARG A CA 1
ATOM 620 C C . ARG A 1 76 ? 19.453 3.885 -33.319 1.00 95.56 76 ARG A C 1
ATOM 622 O O . ARG A 1 76 ? 20.287 4.436 -34.031 1.00 95.56 76 ARG A O 1
ATOM 629 N N . ALA A 1 77 ? 18.957 2.674 -33.577 1.00 94.94 77 ALA A N 1
ATOM 630 C CA . ALA A 1 77 ? 19.282 1.925 -34.787 1.00 94.94 77 ALA A CA 1
ATOM 631 C C . ALA A 1 77 ? 18.733 2.628 -36.039 1.00 94.94 77 ALA A C 1
ATOM 633 O O . ALA A 1 77 ? 19.476 2.806 -37.001 1.00 94.94 77 ALA A O 1
ATOM 634 N N . GLU A 1 78 ? 17.479 3.090 -35.986 1.00 93.50 78 GLU A N 1
ATOM 635 C CA . GLU A 1 78 ? 16.827 3.860 -37.054 1.00 93.50 78 GLU A CA 1
ATOM 636 C C . GLU A 1 78 ? 17.550 5.188 -37.325 1.00 93.50 78 GLU A C 1
ATOM 638 O O . GLU A 1 78 ? 17.740 5.546 -38.478 1.00 93.50 78 GLU A O 1
ATOM 643 N N . ALA A 1 79 ? 18.032 5.887 -36.292 1.00 91.69 79 ALA A N 1
ATOM 644 C CA . ALA A 1 79 ? 18.813 7.117 -36.461 1.00 91.69 79 ALA A CA 1
ATOM 645 C C . ALA A 1 79 ? 20.235 6.894 -37.016 1.00 91.69 79 ALA A C 1
ATOM 647 O O . ALA A 1 79 ? 20.900 7.857 -37.398 1.00 91.69 79 ALA A O 1
ATOM 648 N N . SER A 1 80 ? 20.731 5.653 -36.999 1.00 85.44 80 SER A N 1
ATOM 649 C CA . SER A 1 80 ? 22.070 5.287 -37.487 1.00 85.44 80 SER A CA 1
ATOM 650 C C . SER A 1 80 ? 22.083 4.633 -38.874 1.00 85.44 80 SER A C 1
ATOM 652 O O . SER A 1 80 ? 23.169 4.343 -39.377 1.00 85.44 80 SER A O 1
ATOM 654 N N . ALA A 1 81 ? 20.906 4.384 -39.454 1.00 71.69 81 ALA A N 1
ATOM 655 C CA . ALA A 1 81 ? 20.704 3.845 -40.799 1.00 71.69 81 ALA A CA 1
ATOM 656 C C . ALA A 1 81 ? 20.431 4.975 -41.802 1.00 71.69 81 ALA A C 1
ATOM 658 O O . ALA A 1 81 ? 20.885 4.834 -42.959 1.00 71.69 81 ALA A O 1
#

pLDDT: mean 90.44, std 7.19, range [54.19, 97.62]

Radius of gyration: 21.91 Å; Cα contacts (8 Å, |Δi|>4): 30; chains: 1; bounding box: 41×16×67 Å